Protein AF-A0A8E4BRR7-F1 (afdb_monomer_lite)

Radius of gyration: 21.75 Å; chains: 1; bounding box: 57×50×61 Å

Secondary structure (DSSP, 8-state):
--HHHHHHHHHHHHHT-TT-TTTHHHHHHHHHHHHHHHHSTTT-S-TTTHHHHHHHH--HHHHT-HHHHHHHHHHHHS-TTT-------HHHHHHHHHHHHHHHHHHHHHHHHHHHHHHTTTHHHH-HHHHHHHHHHHHHHHHTTTS---THHHHHHHHHHHHHH--TTSS-----

Sequence (176 aa):
MDGSEKYIDNNVISVAGISDRSNTPRFGNVIAMARVGLHHPIFGVGHGYVDMYMMSEFPSFVKNHQEVKQWTSDMLSLTFMRIQYPVVNEFSQLIAEYGIVGIILFCIPIIYLFREVIRKRSILKERFDIICILIMFIGQLGCLFSSQFFYTYPISFALLYCAIFDRGECSLVPNR

pLDDT: mean 77.03, std 16.86, range [39.44, 95.62]

Structure (mmCIF, N/CA/C/O backbone):
data_AF-A0A8E4BRR7-F1
#
_entry.id   AF-A0A8E4BRR7-F1
#
loop_
_atom_site.group_PDB
_atom_site.id
_atom_site.type_symbol
_atom_site.label_atom_id
_atom_site.label_alt_id
_atom_site.label_comp_id
_atom_site.label_asym_id
_atom_site.label_entity_id
_atom_site.label_seq_id
_atom_site.pdbx_PDB_ins_code
_atom_site.Cartn_x
_atom_site.Cartn_y
_atom_site.Cartn_z
_atom_site.occupancy
_atom_site.B_iso_or_equiv
_atom_site.auth_seq_id
_atom_site.auth_comp_id
_atom_site.auth_asym_id
_atom_site.auth_atom_id
_atom_site.pdbx_PDB_model_num
ATOM 1 N N . MET A 1 1 ? 23.393 33.388 10.891 1.00 45.69 1 MET A N 1
ATOM 2 C CA . MET A 1 1 ? 22.533 32.448 10.148 1.00 45.69 1 MET A CA 1
ATOM 3 C C . MET A 1 1 ? 22.574 31.151 10.924 1.00 45.69 1 MET A C 1
ATOM 5 O O . MET A 1 1 ? 23.653 30.598 11.112 1.00 45.69 1 MET A O 1
ATOM 9 N N . ASP A 1 2 ? 21.448 30.867 11.566 1.00 46.22 2 ASP A N 1
ATOM 10 C CA . ASP A 1 2 ? 21.289 30.014 12.743 1.00 46.22 2 ASP A CA 1
ATOM 11 C C . ASP A 1 2 ? 21.211 28.530 12.346 1.00 46.22 2 ASP A C 1
ATOM 13 O O . ASP A 1 2 ? 20.661 28.182 11.302 1.00 46.22 2 ASP A O 1
ATOM 17 N N . GLY A 1 3 ? 21.813 27.649 13.148 1.00 54.50 3 GLY A N 1
ATOM 18 C CA . GLY A 1 3 ? 22.026 26.230 12.820 1.00 54.50 3 GLY A CA 1
ATOM 19 C C . GLY A 1 3 ? 20.738 25.427 12.599 1.00 54.50 3 GLY A C 1
ATOM 20 O O . GLY A 1 3 ? 20.780 24.347 12.015 1.00 54.50 3 GLY A O 1
ATOM 21 N N . SER A 1 4 ? 19.602 25.973 13.015 1.00 52.84 4 SER A N 1
ATOM 22 C CA . SER A 1 4 ? 18.242 25.464 12.845 1.00 52.84 4 SER A CA 1
ATOM 23 C C . SER A 1 4 ? 17.776 25.448 11.377 1.00 52.84 4 SER A C 1
ATOM 25 O O . SER A 1 4 ? 17.210 24.446 10.940 1.00 52.84 4 SER A O 1
ATOM 27 N N . GLU A 1 5 ? 18.092 26.471 10.575 1.00 52.69 5 GLU A N 1
ATOM 28 C CA . GLU A 1 5 ? 17.742 26.513 9.140 1.00 52.69 5 GLU A CA 1
ATOM 29 C C . GLU A 1 5 ? 18.506 25.451 8.338 1.00 52.69 5 GLU A C 1
ATOM 31 O O . GLU A 1 5 ? 17.935 24.764 7.496 1.00 52.69 5 GLU A O 1
ATOM 36 N N . LYS A 1 6 ? 19.783 25.227 8.675 1.00 53.78 6 LYS A N 1
ATOM 37 C CA . LYS A 1 6 ? 20.638 24.229 8.011 1.00 53.78 6 LYS A CA 1
ATOM 38 C C . LYS A 1 6 ? 20.206 22.784 8.302 1.00 53.78 6 LYS A C 1
ATOM 40 O O . LYS A 1 6 ? 20.434 21.900 7.479 1.00 53.78 6 LYS A O 1
ATOM 45 N N . TYR A 1 7 ? 19.594 22.532 9.461 1.00 52.28 7 TYR A N 1
ATOM 46 C CA . TYR A 1 7 ? 19.045 21.218 9.819 1.00 52.28 7 TYR A CA 1
ATOM 47 C C . TYR A 1 7 ? 17.707 20.931 9.129 1.00 52.28 7 TYR A C 1
ATOM 49 O O . TYR A 1 7 ? 17.463 19.788 8.743 1.00 52.28 7 TYR A O 1
ATOM 57 N N . ILE A 1 8 ? 16.859 21.950 8.950 1.00 54.94 8 ILE A N 1
ATOM 58 C CA . ILE A 1 8 ? 15.594 21.804 8.221 1.00 54.94 8 ILE A CA 1
ATOM 59 C C . ILE A 1 8 ? 15.866 21.600 6.729 1.00 54.94 8 ILE A C 1
ATOM 61 O O . ILE A 1 8 ? 15.324 20.658 6.154 1.00 54.94 8 ILE A O 1
ATOM 65 N N . ASP A 1 9 ? 16.765 22.384 6.130 1.00 52.41 9 ASP A N 1
ATOM 66 C CA . ASP A 1 9 ? 17.108 22.236 4.712 1.00 52.41 9 ASP A CA 1
ATOM 67 C C . ASP A 1 9 ? 17.734 20.870 4.422 1.00 52.41 9 ASP A C 1
ATOM 69 O O . ASP A 1 9 ? 17.290 20.171 3.518 1.00 52.41 9 ASP A O 1
ATOM 73 N N . ASN A 1 10 ? 18.696 20.412 5.228 1.00 51.94 10 ASN A N 1
ATOM 74 C CA . ASN A 1 10 ? 19.358 19.138 4.950 1.00 51.94 10 ASN A CA 1
ATOM 75 C C . ASN A 1 10 ? 18.439 17.919 5.122 1.00 51.94 10 ASN A C 1
ATOM 77 O O . ASN A 1 10 ? 18.571 16.975 4.352 1.00 51.94 10 ASN A O 1
ATOM 81 N N . ASN A 1 11 ? 17.499 17.916 6.076 1.00 53.62 11 ASN A N 1
ATOM 82 C CA . ASN A 1 11 ? 16.605 16.767 6.278 1.00 53.62 11 ASN A CA 1
ATOM 83 C C . ASN A 1 11 ? 15.378 16.791 5.365 1.00 53.62 11 ASN A C 1
ATOM 85 O O . ASN A 1 11 ? 14.999 15.753 4.828 1.00 53.62 11 ASN A O 1
ATOM 89 N N . VAL A 1 12 ? 14.753 17.953 5.164 1.00 50.66 12 VAL A N 1
ATOM 90 C CA . VAL A 1 12 ? 13.563 18.051 4.305 1.00 50.66 12 VAL A CA 1
ATOM 91 C C . VAL A 1 12 ? 13.958 17.889 2.837 1.00 50.66 12 VAL A C 1
ATOM 93 O O . VAL A 1 12 ? 13.250 17.220 2.083 1.00 50.66 12 VAL A O 1
ATOM 96 N N . ILE A 1 13 ? 15.132 18.403 2.448 1.00 47.28 13 ILE A N 1
ATOM 97 C CA . ILE A 1 13 ? 15.675 18.197 1.106 1.00 47.28 13 ILE A CA 1
ATOM 98 C C . ILE A 1 13 ? 16.305 16.810 0.969 1.00 47.28 13 ILE A C 1
ATOM 100 O O . ILE A 1 13 ? 16.176 16.273 -0.111 1.00 47.28 13 ILE A O 1
ATOM 104 N N . SER A 1 14 ? 16.886 16.161 1.992 1.00 44.59 14 SER A N 1
ATOM 105 C CA . SER A 1 14 ? 17.344 14.750 1.881 1.00 44.59 14 SER A CA 1
ATOM 106 C C . SER A 1 14 ? 16.179 13.775 1.662 1.00 44.59 14 SER A C 1
ATOM 108 O O . SER A 1 14 ? 16.274 12.879 0.825 1.00 44.59 14 SER A O 1
ATOM 110 N N . VAL A 1 15 ? 15.028 13.994 2.313 1.00 47.91 15 VAL A N 1
ATOM 111 C CA . VAL A 1 15 ? 13.822 13.169 2.098 1.00 47.91 15 VAL A CA 1
ATOM 112 C C . VAL A 1 15 ? 13.255 13.340 0.679 1.00 47.91 15 VAL A C 1
ATOM 114 O O . VAL A 1 15 ? 12.736 12.383 0.106 1.00 47.91 15 VAL A O 1
ATOM 117 N N . ALA A 1 16 ? 13.395 14.528 0.081 1.00 47.94 16 ALA A N 1
ATOM 118 C CA . ALA A 1 16 ? 13.035 14.813 -1.315 1.00 47.94 16 ALA A CA 1
ATOM 119 C C . ALA A 1 16 ? 14.228 14.701 -2.294 1.00 47.94 16 ALA A C 1
ATOM 121 O O . ALA A 1 16 ? 14.107 14.992 -3.487 1.00 47.94 16 ALA A O 1
ATOM 122 N N . GLY A 1 17 ? 15.399 14.319 -1.787 1.00 40.53 17 GLY A N 1
ATOM 123 C CA . GLY A 1 17 ? 16.688 14.625 -2.381 1.00 40.53 17 GLY A CA 1
ATOM 124 C C . GLY A 1 17 ? 17.236 13.448 -3.139 1.00 40.53 17 GLY A C 1
ATOM 125 O O . GLY A 1 17 ? 17.730 12.479 -2.572 1.00 40.53 17 GLY A O 1
ATOM 126 N N . ILE A 1 18 ? 17.279 13.605 -4.454 1.00 46.69 18 ILE A N 1
ATOM 127 C CA . ILE A 1 18 ? 18.031 12.755 -5.385 1.00 46.69 18 ILE A CA 1
ATOM 128 C C . ILE A 1 18 ? 19.556 12.764 -5.063 1.00 46.69 18 ILE A C 1
ATOM 130 O O . ILE A 1 18 ? 20.331 12.058 -5.703 1.00 46.69 18 ILE A O 1
ATOM 134 N N . SER A 1 19 ? 20.001 13.537 -4.061 1.00 43.34 19 SER A N 1
ATOM 135 C CA . SER A 1 19 ? 21.392 13.754 -3.645 1.00 43.34 19 SER A CA 1
ATOM 136 C C . SER A 1 19 ? 22.017 12.641 -2.795 1.00 43.34 19 SER A C 1
ATOM 138 O O . SER A 1 19 ? 23.244 12.587 -2.717 1.00 43.34 19 SER A O 1
ATOM 140 N N . ASP A 1 20 ? 21.232 11.738 -2.198 1.00 48.44 20 ASP A N 1
ATOM 141 C CA . ASP A 1 20 ? 21.784 10.608 -1.441 1.00 48.44 20 ASP A CA 1
ATOM 142 C C . ASP A 1 20 ? 22.010 9.399 -2.357 1.00 48.44 20 ASP A C 1
ATOM 144 O O . ASP A 1 20 ? 21.076 8.719 -2.788 1.00 48.44 20 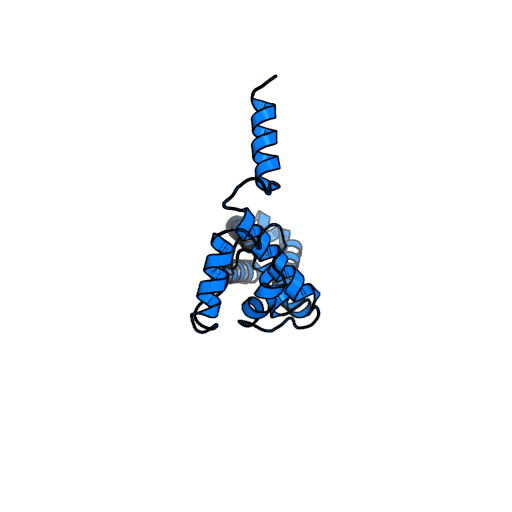ASP A O 1
ATOM 148 N N . ARG A 1 21 ? 23.289 9.120 -2.640 1.00 52.62 21 ARG A N 1
ATOM 149 C CA . ARG A 1 21 ? 23.776 8.101 -3.592 1.00 52.62 21 ARG A CA 1
ATOM 150 C C . ARG A 1 21 ? 23.188 6.692 -3.370 1.00 52.62 21 ARG A C 1
ATOM 152 O O . ARG A 1 21 ? 23.158 5.916 -4.321 1.00 52.62 21 ARG A O 1
ATOM 159 N N . SER A 1 22 ? 22.729 6.371 -2.155 1.00 52.88 22 SER A N 1
ATOM 160 C CA . SER A 1 22 ? 22.092 5.094 -1.773 1.00 52.88 22 SER A CA 1
ATOM 161 C C . SER A 1 22 ? 20.566 5.059 -1.961 1.00 52.88 22 SER A C 1
ATOM 163 O O . SER A 1 22 ? 19.989 3.979 -2.086 1.00 52.88 22 SER A O 1
ATOM 165 N N . ASN A 1 23 ? 19.894 6.214 -2.014 1.00 64.25 23 ASN A N 1
ATOM 166 C CA . ASN A 1 23 ? 18.453 6.310 -2.270 1.00 64.25 23 ASN A CA 1
ATOM 167 C C . ASN A 1 23 ? 18.139 6.473 -3.762 1.00 64.25 23 ASN A C 1
ATOM 169 O O . ASN A 1 23 ? 17.051 6.095 -4.198 1.00 64.25 23 ASN A O 1
ATOM 173 N N . THR A 1 24 ? 19.092 6.957 -4.566 1.00 69.44 24 THR A N 1
ATOM 174 C CA . THR A 1 24 ? 18.938 7.093 -6.025 1.00 69.44 24 THR A CA 1
ATOM 175 C C . THR A 1 24 ? 18.510 5.784 -6.714 1.00 69.44 24 THR A C 1
ATOM 177 O O . THR A 1 24 ? 17.572 5.824 -7.515 1.00 69.44 24 THR A O 1
ATOM 180 N N . PRO A 1 25 ? 19.101 4.609 -6.403 1.00 67.81 25 PRO A N 1
ATOM 181 C CA . PRO A 1 25 ? 18.693 3.339 -7.010 1.00 67.81 25 PRO A CA 1
ATOM 182 C C . PRO A 1 25 ? 17.298 2.893 -6.562 1.00 67.81 25 PRO A C 1
ATOM 184 O O . PRO A 1 25 ? 16.515 2.426 -7.385 1.00 67.81 25 PRO A O 1
ATOM 187 N N . ARG A 1 26 ? 16.947 3.105 -5.284 1.00 73.31 26 ARG A N 1
ATOM 188 C CA . ARG A 1 26 ? 15.614 2.789 -4.737 1.00 73.31 26 ARG A CA 1
ATOM 189 C C . ARG A 1 26 ? 14.529 3.628 -5.401 1.00 73.31 26 ARG A C 1
ATOM 191 O O . ARG A 1 26 ? 13.523 3.095 -5.856 1.00 73.31 26 ARG A O 1
ATOM 198 N N . PHE A 1 27 ? 14.763 4.931 -5.515 1.00 75.81 27 PHE A N 1
ATOM 199 C CA . PHE A 1 27 ? 13.842 5.848 -6.178 1.00 75.81 27 PHE A CA 1
ATOM 200 C C . PHE A 1 27 ? 13.698 5.523 -7.672 1.00 75.81 27 PHE A C 1
ATOM 202 O O . PHE A 1 27 ? 12.592 5.514 -8.208 1.00 75.81 27 PHE A O 1
ATOM 209 N N . GLY A 1 28 ? 14.805 5.163 -8.331 1.00 78.50 28 GLY A N 1
ATOM 210 C CA . GLY A 1 28 ? 14.789 4.622 -9.689 1.00 78.50 28 GLY A CA 1
ATOM 211 C C . GLY A 1 28 ? 13.919 3.380 -9.830 1.00 78.50 28 GLY A C 1
ATOM 212 O O . GLY A 1 28 ? 13.170 3.278 -10.800 1.00 78.50 28 GLY A O 1
ATOM 213 N N . ASN A 1 29 ? 13.986 2.479 -8.848 1.00 81.12 29 ASN A N 1
ATOM 214 C CA . ASN A 1 29 ? 13.198 1.254 -8.823 1.00 81.12 29 ASN A CA 1
ATOM 215 C C . ASN A 1 29 ? 11.697 1.547 -8.715 1.00 81.12 29 ASN A C 1
ATOM 217 O O . ASN A 1 29 ? 10.921 1.067 -9.535 1.00 81.12 29 ASN A O 1
ATOM 221 N N . VAL A 1 30 ? 11.303 2.417 -7.776 1.00 83.19 30 VAL A N 1
ATOM 222 C CA . VAL A 1 30 ? 9.911 2.883 -7.623 1.00 83.19 30 VAL A CA 1
ATOM 223 C C . VAL A 1 30 ? 9.378 3.461 -8.933 1.00 83.19 30 VAL A C 1
ATOM 225 O O . VAL A 1 30 ? 8.290 3.099 -9.374 1.00 83.19 30 VAL A O 1
ATOM 228 N N . ILE A 1 31 ? 10.153 4.334 -9.585 1.00 83.62 31 ILE A N 1
ATOM 229 C CA . ILE A 1 31 ? 9.738 4.967 -10.842 1.00 83.62 31 ILE A CA 1
ATOM 230 C C . ILE A 1 31 ? 9.586 3.936 -11.961 1.00 83.62 31 ILE A C 1
ATOM 232 O O . ILE A 1 31 ? 8.611 3.998 -12.707 1.00 83.62 31 ILE A O 1
ATOM 236 N N . ALA A 1 32 ? 10.532 3.005 -12.093 1.00 85.00 32 ALA A N 1
ATOM 237 C CA . ALA A 1 32 ? 10.468 1.965 -13.113 1.00 85.00 32 ALA A CA 1
ATOM 238 C C . ALA A 1 32 ? 9.243 1.055 -12.905 1.00 85.00 32 ALA A C 1
ATOM 240 O O . ALA A 1 32 ? 8.493 0.837 -13.852 1.00 85.00 32 ALA A O 1
ATOM 241 N N . MET A 1 33 ? 8.966 0.619 -11.669 1.00 86.56 33 MET A N 1
ATOM 242 C CA . MET A 1 33 ? 7.754 -0.152 -11.341 1.00 86.56 33 MET A CA 1
ATOM 243 C C . MET A 1 33 ? 6.479 0.626 -11.676 1.00 86.56 33 MET A C 1
ATOM 245 O O . MET A 1 33 ? 5.588 0.114 -12.353 1.00 86.56 33 MET A O 1
ATOM 249 N N . ALA A 1 34 ? 6.405 1.891 -11.255 1.00 85.12 34 ALA A N 1
ATOM 250 C CA . ALA A 1 34 ? 5.250 2.737 -11.526 1.00 85.12 34 ALA A CA 1
ATOM 251 C C . ALA A 1 34 ? 5.011 2.912 -13.035 1.00 85.12 34 ALA A C 1
ATOM 253 O O . ALA A 1 34 ? 3.868 2.852 -13.481 1.00 85.12 34 ALA A O 1
ATOM 254 N N . ARG A 1 35 ? 6.073 3.067 -13.841 1.00 88.12 35 ARG A N 1
ATOM 255 C CA . ARG A 1 35 ? 5.975 3.120 -15.310 1.00 88.12 35 ARG A CA 1
ATOM 256 C C . ARG A 1 35 ? 5.434 1.824 -15.896 1.00 88.12 35 ARG A C 1
ATOM 258 O O . ARG A 1 35 ? 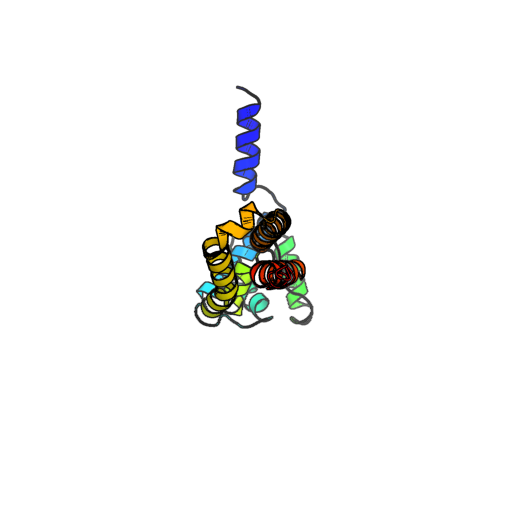4.509 1.884 -16.699 1.00 88.12 35 ARG A O 1
ATOM 265 N N . VAL A 1 36 ? 5.938 0.667 -15.461 1.00 88.25 36 VAL A N 1
ATOM 266 C CA . VAL A 1 36 ? 5.436 -0.642 -15.918 1.00 88.25 36 VAL A CA 1
ATOM 267 C C . VAL A 1 36 ? 3.932 -0.767 -15.680 1.00 88.25 36 VAL A C 1
ATOM 269 O O . VAL A 1 36 ? 3.201 -1.162 -16.591 1.00 88.25 36 VAL A O 1
ATOM 272 N N . GLY A 1 37 ? 3.453 -0.376 -14.498 1.00 87.19 37 GLY A N 1
ATOM 273 C CA . GLY A 1 37 ? 2.020 -0.400 -14.211 1.00 87.19 37 GLY A CA 1
ATOM 274 C C . GLY A 1 37 ? 1.221 0.670 -14.954 1.00 87.19 37 GLY A C 1
ATOM 275 O O . GLY A 1 37 ? 0.097 0.402 -15.357 1.00 87.19 37 GLY A O 1
ATOM 276 N N . LEU A 1 38 ? 1.791 1.845 -15.242 1.00 87.81 38 LEU A N 1
ATOM 277 C CA . LEU A 1 38 ? 1.153 2.829 -16.129 1.00 87.81 38 LEU A CA 1
ATOM 278 C C . LEU A 1 38 ? 1.026 2.321 -17.575 1.00 87.81 38 LEU A C 1
ATOM 280 O O . LEU A 1 38 ? 0.052 2.654 -18.247 1.00 87.81 38 LEU A O 1
ATOM 284 N N . HIS A 1 39 ? 1.969 1.498 -18.042 1.00 90.94 39 HIS A N 1
ATOM 285 C CA . HIS A 1 39 ? 1.876 0.815 -19.335 1.00 90.94 39 HIS A CA 1
ATOM 286 C C . HIS A 1 39 ? 0.853 -0.333 -19.333 1.00 90.94 39 HIS A C 1
ATOM 288 O O . HIS A 1 39 ? 0.260 -0.617 -20.372 1.00 90.94 39 HIS A O 1
ATOM 294 N N . HIS A 1 40 ? 0.592 -0.944 -18.173 1.00 91.12 40 HIS A N 1
ATOM 295 C CA . HIS A 1 40 ? -0.353 -2.054 -18.003 1.00 91.12 40 HIS A CA 1
ATOM 296 C C . HIS A 1 40 ? -1.403 -1.744 -16.918 1.00 91.12 40 HIS A C 1
ATOM 298 O O . HIS A 1 40 ? -1.508 -2.454 -15.917 1.00 91.12 40 HIS A O 1
ATOM 304 N N . PRO A 1 41 ? -2.226 -0.694 -17.094 1.00 89.06 41 PRO A N 1
ATOM 305 C CA . PRO A 1 41 ? -2.959 -0.070 -15.992 1.00 89.06 41 PRO A CA 1
ATOM 306 C C . PRO A 1 41 ? -4.083 -0.922 -15.404 1.00 89.06 41 PRO A C 1
ATOM 308 O O . PRO A 1 41 ? -4.455 -0.708 -14.255 1.00 89.06 41 PRO A O 1
ATOM 311 N N . ILE A 1 42 ? -4.657 -1.861 -16.163 1.00 89.62 42 ILE A N 1
ATOM 312 C CA . ILE A 1 42 ? -5.839 -2.618 -15.720 1.00 89.62 42 ILE A CA 1
ATOM 313 C C . ILE A 1 42 ? -5.433 -3.809 -14.849 1.00 89.62 42 ILE A C 1
ATOM 315 O O . ILE A 1 42 ? -5.813 -3.860 -13.683 1.00 89.62 42 ILE A O 1
ATOM 319 N N . PHE A 1 43 ? -4.666 -4.741 -15.420 1.00 89.38 43 PHE A N 1
ATOM 320 C CA . PHE A 1 43 ? -4.300 -6.013 -14.786 1.00 89.38 43 PHE A CA 1
ATOM 321 C C . PHE A 1 43 ? -2.819 -6.115 -14.414 1.00 89.38 43 PHE A C 1
ATOM 323 O O . PHE A 1 43 ? -2.428 -7.122 -13.836 1.00 89.38 43 PHE A O 1
ATOM 330 N N . GLY A 1 44 ? -2.002 -5.107 -14.733 1.00 91.94 44 GLY A N 1
ATOM 331 C CA . GLY A 1 44 ? -0.552 -5.201 -14.592 1.00 91.94 44 GLY A CA 1
ATOM 332 C C . GLY A 1 44 ? 0.060 -6.243 -15.530 1.00 91.94 44 GLY A C 1
ATOM 333 O O . GLY A 1 44 ? -0.567 -6.687 -16.496 1.00 91.94 44 GLY A O 1
ATOM 334 N N . VAL A 1 45 ? 1.306 -6.617 -15.246 1.00 90.19 45 VAL A N 1
ATOM 335 C CA . VAL A 1 45 ? 2.063 -7.626 -16.012 1.00 90.19 45 VAL A CA 1
ATOM 336 C C . VAL A 1 45 ? 2.083 -9.009 -15.350 1.00 90.19 45 VAL A C 1
ATOM 338 O O . VAL A 1 45 ? 2.637 -9.950 -15.914 1.00 90.19 45 VAL A O 1
ATOM 341 N N . GLY A 1 46 ? 1.465 -9.150 -14.175 1.00 86.81 46 GLY A N 1
ATOM 342 C CA . GLY A 1 46 ? 1.452 -10.375 -13.383 1.00 86.81 46 GLY A CA 1
ATOM 343 C C . GLY A 1 46 ? 2.631 -10.501 -12.413 1.00 86.81 46 GLY A C 1
ATOM 344 O O . GLY A 1 46 ? 3.726 -9.973 -12.631 1.00 86.81 46 GLY A O 1
ATOM 345 N N . HIS A 1 47 ? 2.393 -11.232 -11.324 1.00 85.38 47 HIS A N 1
ATOM 346 C CA . HIS A 1 47 ? 3.370 -11.456 -10.260 1.00 85.38 47 HIS A CA 1
ATOM 347 C C . HIS A 1 47 ? 4.641 -12.141 -10.777 1.00 85.38 47 HIS A C 1
ATOM 349 O O . HIS A 1 47 ? 4.566 -13.138 -11.497 1.00 85.38 47 HIS A O 1
ATOM 355 N N . GLY A 1 48 ? 5.806 -11.611 -10.398 1.00 80.62 48 GLY A N 1
ATOM 356 C CA . GLY A 1 48 ? 7.114 -12.159 -10.777 1.00 80.62 48 GLY A CA 1
ATOM 357 C C . GLY A 1 48 ? 7.584 -11.837 -12.202 1.00 80.62 48 GLY A C 1
ATOM 358 O O . GLY A 1 48 ? 8.709 -12.185 -12.548 1.00 80.62 48 GLY A O 1
ATOM 359 N N . TYR A 1 49 ? 6.773 -11.156 -13.021 1.00 81.50 49 TYR A N 1
ATOM 360 C CA . TYR A 1 49 ? 7.176 -10.717 -14.366 1.00 81.50 49 TYR A CA 1
ATOM 361 C C . TYR A 1 49 ? 7.615 -9.252 -14.420 1.00 81.50 49 TYR A C 1
ATOM 363 O O . TYR A 1 49 ? 8.287 -8.856 -15.371 1.00 81.50 49 TYR A O 1
ATOM 371 N N . VAL A 1 50 ? 7.275 -8.451 -13.403 1.00 84.19 50 VAL A N 1
ATOM 372 C CA . VAL A 1 50 ? 7.549 -7.003 -13.339 1.00 84.19 50 VAL A CA 1
ATOM 373 C C . VAL A 1 50 ? 9.008 -6.671 -13.612 1.00 84.19 50 VAL A C 1
ATOM 375 O O . VAL A 1 50 ? 9.283 -5.788 -14.423 1.00 84.19 50 VAL A O 1
ATOM 378 N N . ASP A 1 51 ? 9.935 -7.426 -13.031 1.00 81.19 51 ASP A N 1
ATOM 379 C CA . ASP A 1 51 ? 11.368 -7.182 -13.171 1.00 81.19 51 ASP A CA 1
ATOM 380 C C . ASP A 1 51 ? 11.840 -7.209 -14.642 1.00 81.19 51 ASP A C 1
ATOM 382 O O . ASP A 1 51 ? 12.709 -6.427 -15.034 1.00 81.19 51 ASP A O 1
ATOM 386 N N . MET A 1 52 ? 11.229 -8.048 -15.494 1.00 80.50 52 MET A N 1
ATOM 387 C CA . MET A 1 52 ? 11.568 -8.125 -16.925 1.00 80.50 52 MET A CA 1
ATOM 388 C C . MET A 1 52 ? 11.141 -6.860 -17.673 1.00 80.50 52 MET A C 1
ATOM 390 O O . MET A 1 52 ? 11.868 -6.373 -18.539 1.00 80.50 52 MET A O 1
ATOM 394 N N . TYR A 1 53 ? 9.979 -6.310 -17.319 1.00 81.88 53 TYR A N 1
ATOM 395 C CA . TYR A 1 53 ? 9.467 -5.072 -17.906 1.00 81.88 53 TYR A CA 1
ATOM 396 C C . TYR A 1 53 ? 10.189 -3.840 -17.350 1.00 81.88 53 TYR A C 1
ATOM 398 O O . TYR A 1 53 ? 10.317 -2.836 -18.042 1.00 81.88 53 TYR A O 1
ATOM 406 N N . MET A 1 54 ? 10.720 -3.903 -16.127 1.00 81.25 54 MET A N 1
ATOM 407 C CA . MET A 1 54 ? 11.452 -2.787 -15.525 1.00 81.25 54 MET A CA 1
ATOM 408 C C . MET A 1 54 ? 12.784 -2.487 -16.215 1.00 81.25 54 MET A C 1
ATOM 410 O O . MET A 1 54 ? 13.188 -1.323 -16.246 1.00 81.25 54 MET A O 1
ATOM 414 N N . MET A 1 55 ? 13.454 -3.489 -16.804 1.00 75.00 55 MET A N 1
ATOM 415 C CA . MET A 1 55 ? 14.756 -3.305 -17.468 1.00 75.00 55 MET A CA 1
ATOM 416 C C . MET A 1 55 ? 14.736 -2.202 -18.539 1.00 75.00 55 MET A C 1
ATOM 418 O O . MET A 1 55 ? 15.711 -1.456 -18.679 1.00 75.00 55 MET A O 1
ATOM 422 N N . SER A 1 56 ? 13.637 -2.076 -19.292 1.00 77.12 56 SER A N 1
ATOM 423 C CA . SER A 1 56 ? 13.474 -1.034 -20.313 1.00 77.12 56 SER A CA 1
ATOM 424 C C . SER A 1 56 ? 13.003 0.308 -19.750 1.00 77.12 56 SER A C 1
ATOM 426 O O . SER A 1 56 ? 13.240 1.337 -20.381 1.00 77.12 56 SER A O 1
ATOM 428 N N . GLU A 1 57 ? 12.412 0.318 -18.554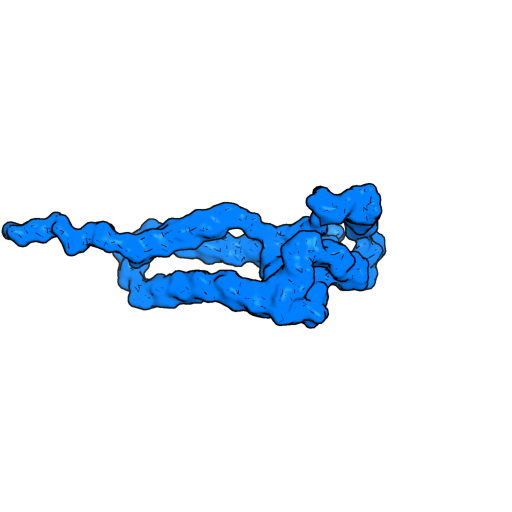 1.00 81.62 57 GLU A N 1
ATOM 429 C CA . GLU A 1 57 ? 11.707 1.472 -17.982 1.00 81.62 57 GLU A CA 1
ATOM 430 C C . GLU A 1 57 ? 12.532 2.304 -16.990 1.00 81.62 57 GLU A C 1
ATOM 432 O O . GLU A 1 57 ? 12.091 3.379 -16.557 1.00 81.62 57 GLU A O 1
ATOM 437 N N . PHE A 1 58 ? 13.749 1.862 -16.651 1.00 76.69 58 PHE A N 1
ATOM 438 C CA . PHE A 1 58 ? 14.632 2.617 -15.763 1.00 76.69 58 PHE A CA 1
ATOM 439 C C . PHE A 1 58 ? 14.917 4.028 -16.302 1.00 76.69 58 PHE A C 1
ATOM 441 O O . PHE A 1 58 ? 15.335 4.199 -17.455 1.00 76.69 58 PHE A O 1
ATOM 448 N N . PRO A 1 59 ? 14.750 5.070 -15.470 1.00 72.19 59 PRO A N 1
ATOM 449 C CA . PRO A 1 59 ? 15.014 6.431 -15.897 1.00 72.19 59 PRO A CA 1
ATOM 450 C C . PRO A 1 59 ? 16.508 6.665 -16.169 1.00 72.19 59 PRO A C 1
ATOM 452 O O . PRO A 1 59 ? 17.391 6.077 -15.540 1.00 72.19 59 PRO A O 1
ATOM 455 N N . SER A 1 60 ? 16.799 7.568 -17.109 1.00 68.00 60 SER A N 1
ATOM 456 C CA . SER A 1 60 ? 18.153 7.831 -17.624 1.00 68.00 60 SER A CA 1
ATOM 457 C C . SER A 1 60 ? 19.162 8.237 -16.544 1.00 68.00 60 SER A C 1
ATOM 459 O O . SER A 1 60 ? 20.336 7.892 -16.659 1.00 68.00 60 SER A O 1
ATOM 461 N N . PHE A 1 61 ? 18.710 8.895 -15.471 1.00 66.25 61 PHE A N 1
ATOM 462 C CA . PHE A 1 61 ? 19.558 9.283 -14.339 1.00 66.25 61 PHE A CA 1
ATOM 463 C C . PHE A 1 61 ? 20.018 8.095 -13.475 1.00 66.25 61 PHE A C 1
ATOM 465 O O . PHE A 1 61 ? 21.048 8.195 -12.818 1.00 66.25 61 PHE A O 1
ATOM 472 N N . VAL A 1 62 ? 19.317 6.954 -13.511 1.00 65.50 62 VAL A N 1
ATOM 473 C CA . VAL A 1 62 ? 19.664 5.741 -12.740 1.00 65.50 62 VAL A CA 1
ATOM 474 C C . VAL A 1 62 ? 20.325 4.675 -13.611 1.00 65.50 62 VAL A C 1
ATOM 476 O O . VAL A 1 62 ? 21.121 3.880 -13.124 1.00 65.50 62 VAL A O 1
ATOM 479 N N . LYS A 1 63 ? 20.087 4.700 -14.925 1.00 60.97 63 LYS A N 1
ATOM 480 C CA . LYS A 1 63 ? 20.628 3.719 -15.883 1.00 60.97 63 LYS A CA 1
ATOM 481 C C . LYS A 1 63 ? 22.166 3.630 -15.888 1.00 60.97 63 LYS A C 1
ATOM 483 O O . LYS A 1 63 ? 22.735 2.599 -16.243 1.00 60.97 63 LYS A O 1
ATOM 488 N N . ASN A 1 64 ? 22.847 4.697 -15.466 1.00 61.94 64 ASN A N 1
ATOM 489 C CA . ASN A 1 64 ? 24.306 4.750 -15.363 1.00 61.94 64 ASN A CA 1
ATOM 490 C C . ASN A 1 64 ? 24.859 4.422 -13.965 1.00 61.94 64 ASN A C 1
ATOM 492 O O . ASN A 1 64 ? 26.079 4.334 -13.823 1.00 61.94 64 ASN A O 1
ATOM 496 N N . HIS A 1 65 ? 24.007 4.201 -12.958 1.00 68.00 65 HIS A N 1
ATOM 497 C CA . HIS A 1 65 ? 24.450 3.811 -11.619 1.00 68.00 65 HIS A CA 1
ATOM 498 C C . HIS A 1 65 ? 24.960 2.365 -11.586 1.00 68.00 65 HIS A C 1
ATOM 500 O O . HIS A 1 65 ? 24.363 1.454 -12.158 1.00 68.00 65 HIS A O 1
ATOM 506 N N . GLN A 1 66 ? 26.068 2.161 -10.870 1.00 66.88 66 GLN A N 1
ATOM 507 C CA . GLN A 1 66 ? 26.756 0.873 -10.776 1.00 66.88 66 GLN A CA 1
ATOM 508 C C . GLN A 1 66 ? 25.889 -0.219 -10.124 1.00 66.88 66 GLN A C 1
ATOM 510 O O . GLN A 1 66 ? 25.909 -1.349 -10.596 1.00 66.88 66 GLN A O 1
ATOM 515 N N . GLU A 1 67 ? 25.076 0.120 -9.116 1.00 64.19 67 GLU A N 1
ATOM 516 C CA . GLU A 1 67 ? 24.167 -0.833 -8.451 1.00 64.19 67 GLU A CA 1
ATOM 517 C C . GLU A 1 67 ? 23.084 -1.366 -9.396 1.00 64.19 67 GLU A C 1
ATOM 519 O O . GLU A 1 67 ? 22.875 -2.571 -9.481 1.00 64.19 67 GLU A O 1
ATOM 524 N N . VAL A 1 68 ? 22.457 -0.493 -10.190 1.00 64.06 68 VAL A N 1
ATOM 525 C CA . VAL A 1 68 ? 21.416 -0.910 -11.143 1.00 64.06 68 VAL A CA 1
ATOM 526 C C . VAL A 1 68 ? 22.003 -1.719 -12.295 1.00 64.06 68 VAL A C 1
ATOM 528 O O . VAL A 1 68 ? 21.385 -2.684 -12.745 1.00 64.06 68 VAL A O 1
ATOM 531 N N . LYS A 1 69 ? 23.223 -1.394 -12.741 1.00 70.69 69 LYS A N 1
ATOM 532 C CA . LYS A 1 69 ? 23.953 -2.221 -13.713 1.00 70.69 69 LYS A CA 1
ATOM 533 C C . LYS A 1 69 ? 24.265 -3.608 -13.159 1.00 70.69 69 LYS A C 1
ATOM 535 O O . LYS A 1 69 ? 24.088 -4.579 -13.890 1.00 70.69 69 LYS A O 1
ATOM 540 N N . GLN A 1 70 ? 24.677 -3.701 -11.894 1.00 72.62 70 GLN A N 1
ATOM 541 C CA . GLN A 1 70 ? 24.932 -4.982 -11.242 1.00 72.62 70 GLN A CA 1
ATOM 542 C C . GLN A 1 70 ? 23.648 -5.813 -11.153 1.00 72.62 70 GLN A C 1
ATOM 544 O O . GLN A 1 70 ? 23.633 -6.925 -11.660 1.00 72.62 70 GLN A O 1
ATOM 549 N N . TRP A 1 71 ? 22.544 -5.250 -10.646 1.00 70.31 71 TRP A N 1
ATOM 550 C CA . TRP A 1 71 ? 21.260 -5.962 -10.567 1.00 70.31 71 TRP A CA 1
ATOM 551 C C . TRP A 1 71 ? 20.758 -6.431 -11.933 1.00 70.31 71 TRP A C 1
ATOM 553 O O . TRP A 1 71 ? 20.297 -7.558 -12.071 1.00 70.31 71 TRP A O 1
ATOM 563 N N . THR A 1 72 ? 20.903 -5.595 -12.963 1.00 67.50 72 THR A N 1
ATOM 564 C CA . THR A 1 72 ? 20.501 -5.955 -14.331 1.00 67.50 72 THR A CA 1
ATOM 565 C C . THR A 1 72 ? 21.391 -7.065 -14.902 1.00 67.50 72 THR A C 1
ATOM 567 O O . THR A 1 72 ? 20.893 -7.988 -15.537 1.00 67.50 72 THR A O 1
ATOM 570 N N . SER A 1 73 ? 22.704 -7.017 -14.654 1.00 69.00 73 SER A N 1
ATOM 571 C CA . SER A 1 73 ? 23.644 -8.069 -15.063 1.00 69.00 73 SER A CA 1
ATOM 572 C C . SER A 1 73 ? 23.394 -9.387 -14.324 1.00 69.00 73 SER A C 1
ATOM 574 O O . SER A 1 73 ? 23.442 -10.457 -14.931 1.00 69.00 73 SER A O 1
ATOM 576 N N . ASP A 1 74 ? 23.098 -9.327 -13.027 1.00 67.25 74 ASP A N 1
ATOM 577 C CA . ASP A 1 74 ? 22.773 -10.494 -12.206 1.00 67.25 74 ASP A CA 1
ATOM 578 C C . ASP A 1 74 ? 21.458 -11.129 -12.678 1.00 67.25 74 ASP A C 1
ATOM 580 O O . ASP A 1 74 ? 21.379 -12.343 -12.846 1.00 67.25 74 ASP A O 1
ATOM 584 N N . MET A 1 75 ? 20.455 -10.312 -13.007 1.00 67.19 75 MET A N 1
ATOM 585 C CA . MET A 1 75 ? 19.175 -10.785 -13.532 1.00 67.19 75 MET A CA 1
ATOM 586 C C . MET A 1 75 ? 19.277 -11.364 -14.957 1.00 67.19 75 MET A C 1
ATOM 588 O O . MET A 1 75 ? 18.531 -12.273 -15.306 1.00 67.19 75 MET A O 1
ATOM 592 N N . LEU A 1 76 ? 20.201 -10.867 -15.788 1.00 67.81 76 LEU A N 1
ATOM 593 C CA . LEU A 1 76 ? 20.470 -11.424 -17.122 1.00 67.81 76 LEU A CA 1
ATOM 594 C C . LEU A 1 76 ? 21.315 -12.710 -17.077 1.00 67.81 76 LEU A C 1
ATOM 596 O O . LEU A 1 76 ? 21.236 -13.522 -17.998 1.00 67.81 76 LEU A O 1
ATOM 600 N N . SER A 1 77 ? 22.137 -12.892 -16.038 1.00 64.00 77 SER A N 1
ATOM 601 C CA . SER A 1 77 ? 23.043 -14.044 -15.895 1.00 64.00 77 SER A CA 1
ATOM 602 C C . SER A 1 77 ? 22.451 -15.201 -15.087 1.00 64.00 77 SER A C 1
ATOM 604 O O . SER A 1 77 ? 22.853 -16.350 -15.277 1.00 64.00 77 SER A O 1
ATOM 606 N N . LEU A 1 78 ? 21.477 -14.930 -14.217 1.00 61.09 78 LEU A N 1
ATOM 607 C CA . LEU A 1 78 ? 20.766 -15.925 -13.419 1.00 61.09 78 LEU A CA 1
ATOM 608 C C . LEU A 1 78 ? 19.311 -16.032 -13.886 1.00 61.09 78 LEU A C 1
ATOM 610 O O . LEU A 1 78 ? 18.735 -15.086 -14.406 1.00 61.09 78 LEU A O 1
ATOM 614 N N . THR A 1 79 ? 18.695 -17.208 -13.742 1.00 59.22 79 THR A N 1
ATOM 615 C CA . THR A 1 79 ? 17.294 -17.400 -14.151 1.00 59.22 79 THR A CA 1
ATOM 616 C C . THR A 1 79 ? 16.402 -16.387 -13.428 1.00 59.22 79 THR A C 1
ATOM 618 O O . THR A 1 79 ? 16.411 -16.348 -12.201 1.00 59.22 79 THR A O 1
ATOM 621 N N . PHE A 1 80 ? 15.609 -15.624 -14.186 1.00 57.22 80 PHE A N 1
ATOM 622 C CA . PHE A 1 80 ? 14.713 -14.540 -13.744 1.00 57.22 80 PHE A CA 1
ATOM 623 C C . PHE A 1 80 ? 13.814 -14.869 -12.535 1.00 57.22 80 PHE A C 1
ATOM 625 O O . PHE A 1 80 ? 13.372 -13.974 -11.833 1.00 57.22 80 PHE A O 1
ATOM 632 N N . MET A 1 81 ? 13.570 -16.151 -12.244 1.00 55.25 81 MET A N 1
ATOM 633 C CA . MET A 1 81 ? 12.819 -16.591 -11.061 1.00 55.25 81 MET A CA 1
ATOM 634 C C . MET A 1 81 ? 13.628 -16.600 -9.750 1.00 55.25 81 MET A C 1
ATOM 636 O O . MET A 1 81 ? 13.056 -16.853 -8.694 1.00 55.25 81 MET A O 1
ATOM 640 N N . ARG A 1 82 ? 14.952 -16.388 -9.790 1.00 53.94 82 ARG A N 1
ATOM 641 C CA . ARG A 1 82 ? 15.834 -16.409 -8.606 1.00 53.94 82 ARG A CA 1
ATOM 642 C C . ARG A 1 82 ? 16.294 -15.029 -8.141 1.00 53.94 82 ARG A C 1
ATOM 644 O O . ARG A 1 82 ? 16.711 -14.918 -6.993 1.00 53.94 82 ARG A O 1
ATOM 651 N N . ILE A 1 83 ? 16.251 -14.017 -9.007 1.00 55.31 83 ILE A N 1
ATOM 652 C CA . ILE A 1 83 ? 16.689 -12.650 -8.701 1.00 55.31 83 ILE A CA 1
ATOM 653 C C . ILE A 1 83 ? 15.597 -11.680 -9.123 1.00 55.31 83 ILE A C 1
ATOM 655 O O . ILE A 1 83 ? 15.222 -11.652 -10.290 1.00 55.31 83 ILE A O 1
ATOM 659 N N . GLN A 1 84 ? 15.130 -10.895 -8.157 1.00 59.62 84 GLN A N 1
ATOM 660 C CA . GLN A 1 84 ? 14.114 -9.860 -8.317 1.00 59.62 84 GLN A CA 1
ATOM 661 C C . GLN A 1 84 ? 14.727 -8.512 -7.943 1.00 59.62 84 GLN A C 1
ATOM 663 O O . GLN A 1 84 ? 15.618 -8.459 -7.083 1.00 59.62 84 GLN A O 1
ATOM 668 N N . TYR A 1 85 ? 14.269 -7.420 -8.558 1.00 67.00 85 TYR A N 1
ATOM 669 C CA . TYR A 1 85 ? 14.658 -6.101 -8.073 1.00 67.00 85 TYR A CA 1
ATOM 670 C C . TYR A 1 85 ? 14.065 -5.895 -6.668 1.00 67.00 85 TYR A C 1
ATOM 672 O O . TYR A 1 85 ? 12.946 -6.331 -6.393 1.00 67.00 85 TYR A O 1
ATOM 680 N N . PRO A 1 86 ? 14.790 -5.243 -5.741 1.00 64.38 86 PRO A N 1
ATOM 681 C CA . PRO A 1 86 ? 14.319 -5.099 -4.370 1.00 64.38 86 PRO A CA 1
ATOM 682 C C . PRO A 1 86 ? 13.024 -4.284 -4.330 1.00 64.38 86 PRO A C 1
ATOM 684 O O . PRO A 1 86 ? 12.999 -3.117 -4.727 1.00 64.38 86 PRO A O 1
ATOM 687 N N . VAL A 1 87 ? 11.951 -4.874 -3.808 1.00 70.12 87 VAL A N 1
ATOM 688 C CA . VAL A 1 87 ? 10.684 -4.166 -3.625 1.00 70.12 87 VAL A CA 1
ATOM 689 C C . VAL A 1 87 ? 10.859 -3.142 -2.510 1.00 70.12 87 VAL A C 1
ATOM 691 O O . VAL A 1 87 ? 10.990 -3.469 -1.331 1.00 70.12 87 VAL A O 1
ATOM 694 N N . VAL A 1 88 ? 10.865 -1.873 -2.898 1.00 74.31 88 VAL A N 1
ATOM 695 C CA . VAL A 1 88 ? 11.033 -0.738 -1.980 1.00 74.31 88 VAL A CA 1
ATOM 696 C C . VAL A 1 88 ? 9.734 0.033 -1.753 1.00 74.31 88 VAL A C 1
ATOM 698 O O . VAL A 1 88 ? 9.711 0.970 -0.964 1.00 74.31 88 VAL A O 1
ATOM 701 N N . ASN A 1 89 ? 8.656 -0.339 -2.445 1.00 83.19 89 ASN A N 1
ATOM 702 C CA . ASN A 1 89 ? 7.333 0.250 -2.284 1.00 83.19 89 ASN A CA 1
ATOM 703 C C . ASN A 1 89 ? 6.272 -0.750 -2.762 1.00 83.19 89 ASN A C 1
ATOM 705 O O . ASN A 1 89 ? 6.174 -1.029 -3.960 1.00 83.19 89 ASN A O 1
ATOM 709 N N . GLU A 1 90 ? 5.466 -1.251 -1.831 1.00 86.75 90 GLU A N 1
ATOM 710 C CA . GLU A 1 90 ? 4.435 -2.250 -2.113 1.00 86.75 90 GLU A CA 1
ATOM 711 C C . GLU A 1 90 ? 3.374 -1.722 -3.086 1.00 86.75 90 GLU A C 1
ATOM 713 O O . GLU A 1 90 ? 2.942 -2.431 -3.985 1.00 86.75 90 GLU A O 1
ATOM 718 N N . PHE A 1 91 ? 2.974 -0.452 -2.981 1.00 86.62 91 PHE A N 1
ATOM 719 C CA . PHE A 1 91 ? 1.962 0.116 -3.880 1.00 86.62 91 PHE A CA 1
ATOM 720 C C . PHE A 1 91 ? 2.442 0.190 -5.331 1.00 86.62 91 PHE A C 1
ATOM 722 O O . PHE A 1 91 ? 1.665 -0.047 -6.254 1.00 86.62 91 PHE A O 1
ATOM 729 N N . SER A 1 92 ? 3.725 0.486 -5.537 1.00 85.56 92 SER A N 1
ATOM 730 C CA . SER A 1 92 ? 4.341 0.495 -6.868 1.00 85.56 92 SER A CA 1
ATOM 731 C C . SER A 1 92 ? 4.413 -0.916 -7.443 1.00 85.56 92 SER A C 1
ATOM 733 O O . SER A 1 92 ? 4.168 -1.097 -8.635 1.00 85.56 92 SER A O 1
ATOM 735 N N . GLN A 1 93 ? 4.658 -1.918 -6.593 1.00 88.06 93 GLN A N 1
ATOM 736 C CA . GLN A 1 93 ? 4.553 -3.323 -6.974 1.00 88.06 93 GLN A CA 1
ATOM 737 C C . GLN A 1 93 ? 3.117 -3.718 -7.319 1.00 88.06 93 GLN A C 1
ATOM 739 O O . GLN A 1 93 ? 2.897 -4.282 -8.384 1.00 88.06 93 GLN A O 1
ATOM 744 N N . LEU A 1 94 ? 2.131 -3.371 -6.490 1.00 90.38 94 LEU A N 1
ATOM 745 C CA . LEU A 1 94 ? 0.719 -3.674 -6.742 1.00 90.38 94 LEU A CA 1
ATOM 746 C C . LEU A 1 94 ? 0.235 -3.071 -8.068 1.00 90.38 94 LEU A C 1
ATOM 748 O O . LEU A 1 94 ? -0.448 -3.746 -8.835 1.00 90.38 94 LEU A O 1
ATOM 752 N N . ILE A 1 95 ? 0.632 -1.827 -8.360 1.00 90.81 95 ILE A N 1
ATOM 753 C CA . ILE A 1 95 ? 0.368 -1.156 -9.640 1.00 90.81 95 ILE A CA 1
ATOM 754 C C . ILE A 1 95 ? 1.010 -1.916 -10.806 1.00 90.81 95 ILE A C 1
ATOM 756 O O . ILE A 1 95 ? 0.360 -2.127 -11.827 1.00 90.81 95 ILE A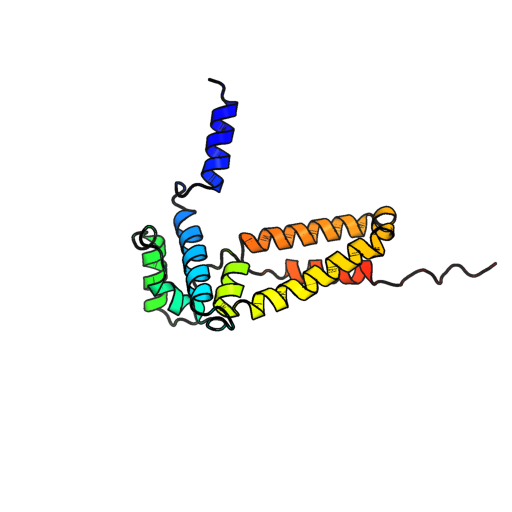 O 1
ATOM 760 N N . ALA A 1 96 ? 2.269 -2.329 -10.675 1.00 89.62 96 ALA A N 1
ATOM 761 C CA . ALA A 1 96 ? 2.991 -3.015 -11.742 1.00 89.62 96 ALA A CA 1
ATOM 762 C C . ALA A 1 96 ? 2.471 -4.442 -11.990 1.00 89.62 96 ALA A C 1
ATOM 764 O O . ALA A 1 96 ? 2.284 -4.842 -13.137 1.00 89.62 96 ALA A O 1
ATOM 765 N N . GLU A 1 97 ? 2.216 -5.207 -10.929 1.00 92.25 97 GLU A N 1
ATOM 766 C CA . GLU A 1 97 ? 1.831 -6.620 -11.004 1.00 92.25 97 GLU A CA 1
ATOM 767 C C . GLU A 1 97 ? 0.355 -6.820 -11.322 1.00 92.25 97 GLU A C 1
ATOM 769 O O . GLU A 1 97 ? 0.027 -7.700 -12.112 1.00 92.25 97 GLU A O 1
ATOM 774 N N . TYR A 1 98 ? -0.519 -6.015 -10.717 1.00 93.00 98 TYR A N 1
ATOM 775 C CA . TYR A 1 98 ? -1.965 -6.245 -10.715 1.00 93.00 98 TYR A CA 1
ATOM 776 C C . TYR A 1 98 ? -2.775 -5.043 -11.219 1.00 93.00 98 TYR A C 1
ATOM 778 O O . TYR A 1 98 ? -4.006 -5.117 -11.296 1.00 93.00 98 TYR A O 1
ATOM 786 N N . GLY A 1 99 ? -2.114 -3.929 -11.544 1.00 91.44 99 GLY A N 1
ATOM 787 C CA . GLY A 1 99 ? -2.764 -2.715 -12.022 1.00 91.44 99 GLY A CA 1
ATOM 788 C C . GLY A 1 99 ? -3.697 -2.077 -10.992 1.00 91.44 99 GLY A C 1
ATOM 789 O O . GLY A 1 99 ? -3.645 -2.328 -9.784 1.00 91.44 99 GLY A O 1
ATOM 790 N N . ILE A 1 100 ? -4.602 -1.239 -11.491 1.00 92.31 100 ILE A N 1
ATOM 791 C CA . ILE A 1 100 ? -5.609 -0.549 -10.683 1.00 92.31 100 ILE A CA 1
ATOM 792 C C . ILE A 1 100 ? -6.553 -1.527 -9.981 1.00 92.31 100 ILE A C 1
ATOM 794 O O . ILE A 1 100 ? -6.999 -1.257 -8.866 1.00 92.31 100 ILE A O 1
ATOM 798 N N . VAL A 1 101 ? -6.833 -2.678 -10.602 1.00 92.56 101 VAL A N 1
ATOM 799 C CA . VAL A 1 101 ? -7.697 -3.710 -10.019 1.00 92.56 101 VAL A CA 1
ATOM 800 C C . VAL A 1 101 ? -7.071 -4.251 -8.736 1.00 92.56 101 VAL A C 1
ATOM 802 O O . VAL A 1 101 ? -7.757 -4.334 -7.717 1.00 92.56 101 VAL A O 1
ATOM 805 N N . GLY A 1 102 ? -5.767 -4.538 -8.748 1.00 91.69 102 GLY A N 1
ATOM 806 C CA . GLY A 1 102 ? -5.040 -4.977 -7.558 1.00 91.69 102 GLY A CA 1
ATOM 807 C C . GLY A 1 102 ? -5.069 -3.957 -6.426 1.00 91.69 102 GLY A C 1
ATOM 808 O O . GLY A 1 102 ? -5.384 -4.315 -5.293 1.00 91.69 102 GLY A O 1
ATOM 809 N N . ILE A 1 103 ? -4.824 -2.677 -6.729 1.00 92.06 103 ILE A N 1
ATOM 810 C CA . ILE A 1 103 ? -4.890 -1.604 -5.722 1.00 92.06 103 ILE A CA 1
ATOM 811 C C . ILE A 1 103 ? -6.286 -1.518 -5.108 1.00 92.06 103 ILE A C 1
ATOM 813 O O . ILE A 1 103 ? -6.420 -1.411 -3.891 1.00 92.06 103 ILE A O 1
ATOM 817 N N . ILE A 1 104 ? -7.335 -1.554 -5.934 1.00 93.69 104 ILE A N 1
ATOM 818 C CA . ILE A 1 104 ? -8.715 -1.480 -5.450 1.00 93.69 104 ILE A CA 1
ATOM 819 C C . ILE A 1 104 ? -8.996 -2.655 -4.511 1.00 93.69 104 ILE A C 1
ATOM 821 O O . ILE A 1 104 ? -9.473 -2.440 -3.396 1.00 93.69 104 ILE A O 1
ATOM 825 N N . LEU A 1 105 ? -8.659 -3.879 -4.925 1.00 94.19 105 LEU A N 1
ATOM 826 C CA . LEU A 1 105 ? -8.852 -5.079 -4.109 1.00 94.19 105 LEU A CA 1
ATOM 827 C C . LEU A 1 105 ? -8.052 -5.030 -2.802 1.00 94.19 105 LEU A C 1
ATOM 829 O O . LEU A 1 105 ? -8.568 -5.442 -1.765 1.00 94.19 105 LEU A O 1
ATOM 833 N N . PHE A 1 106 ? -6.841 -4.473 -2.828 1.00 93.00 106 PHE A N 1
ATOM 834 C CA . PHE A 1 106 ? -6.012 -4.279 -1.641 1.00 93.00 106 PHE A CA 1
ATOM 835 C C . PHE A 1 106 ? -6.597 -3.232 -0.677 1.00 93.00 106 PHE A C 1
ATOM 837 O O . PHE A 1 106 ? -6.597 -3.423 0.540 1.00 93.00 106 PHE A O 1
ATOM 844 N N . CYS A 1 107 ? -7.155 -2.141 -1.207 1.00 93.88 107 CYS A N 1
ATOM 845 C CA . CYS A 1 107 ? -7.708 -1.040 -0.420 1.00 93.88 107 CYS A CA 1
ATOM 846 C C . CYS A 1 107 ? -9.093 -1.335 0.178 1.00 93.88 107 CYS A C 1
ATOM 848 O O . CYS A 1 107 ? -9.408 -0.812 1.246 1.00 93.88 107 CYS A O 1
ATOM 850 N N . ILE A 1 108 ? -9.927 -2.168 -0.459 1.00 95.62 108 ILE A N 1
ATOM 851 C CA . ILE A 1 108 ? -11.273 -2.523 0.037 1.00 95.62 108 ILE A CA 1
ATOM 852 C C . ILE A 1 108 ? -11.283 -2.976 1.511 1.00 95.62 108 ILE A C 1
ATOM 854 O O . ILE A 1 108 ? -12.032 -2.377 2.292 1.00 95.62 108 ILE A O 1
ATOM 858 N N . PRO A 1 109 ? -10.493 -3.984 1.941 1.00 94.00 109 PRO A N 1
ATOM 859 C CA . PRO A 1 109 ? -10.514 -4.441 3.331 1.00 94.00 109 PRO A CA 1
ATOM 860 C C . PRO A 1 109 ? -10.042 -3.355 4.306 1.00 94.00 109 PRO A C 1
ATOM 862 O O . PRO A 1 109 ? -10.609 -3.217 5.390 1.00 94.00 109 PRO A O 1
ATOM 865 N N . ILE A 1 110 ? -9.065 -2.538 3.903 1.00 94.25 110 ILE A N 1
ATOM 866 C CA . ILE A 1 110 ? -8.543 -1.421 4.700 1.00 94.25 110 ILE A CA 1
ATOM 867 C C . ILE A 1 110 ? -9.642 -0.373 4.925 1.00 94.25 110 ILE A C 1
ATOM 869 O O . ILE A 1 110 ? -9.930 0.006 6.062 1.00 94.25 110 ILE A O 1
ATOM 873 N N . ILE A 1 111 ? -10.302 0.060 3.846 1.00 95.31 111 ILE A N 1
ATOM 874 C CA . ILE A 1 111 ? -11.388 1.049 3.885 1.00 95.31 111 ILE A CA 1
ATOM 875 C C . ILE A 1 111 ? -12.560 0.528 4.719 1.00 95.31 111 ILE A C 1
ATOM 877 O O . ILE A 1 111 ? -13.113 1.264 5.539 1.00 95.31 111 ILE A O 1
ATOM 881 N N . TYR A 1 112 ? -12.934 -0.741 4.533 1.00 95.06 112 TYR A N 1
ATOM 882 C CA . TYR A 1 112 ? -13.984 -1.384 5.318 1.00 95.06 112 TYR A CA 1
ATOM 883 C C . TYR A 1 112 ? -13.674 -1.323 6.816 1.00 95.06 112 TYR A C 1
ATOM 885 O O . TYR A 1 112 ? -14.523 -0.914 7.609 1.00 95.06 112 TYR A O 1
ATOM 893 N N . LEU A 1 113 ? -12.448 -1.669 7.203 1.00 93.62 113 LEU A N 1
ATOM 894 C CA . LEU A 1 113 ? -12.055 -1.701 8.602 1.00 93.62 113 LEU A CA 1
ATOM 895 C C . LEU A 1 113 ? -12.039 -0.294 9.224 1.00 93.62 113 LEU A C 1
ATOM 897 O O . LEU A 1 113 ? -12.611 -0.100 10.297 1.00 93.62 113 LEU A O 1
ATOM 901 N N . PHE A 1 114 ? -11.491 0.715 8.536 1.00 94.19 114 PHE A N 1
ATOM 902 C CA . PHE A 1 114 ? -11.536 2.104 9.019 1.00 94.19 114 PHE A CA 1
ATOM 903 C C . PHE A 1 114 ? -12.964 2.631 9.163 1.00 94.19 114 PHE A C 1
ATOM 905 O O . PHE A 1 114 ? -13.286 3.300 10.148 1.00 94.19 114 PHE A O 1
ATOM 912 N N . ARG A 1 115 ? -13.850 2.304 8.216 1.00 95.38 115 ARG A N 1
ATOM 913 C CA . ARG A 1 115 ? -15.270 2.662 8.304 1.00 95.38 115 ARG A CA 1
ATOM 914 C C . ARG A 1 115 ? -15.911 2.085 9.570 1.00 95.38 115 ARG A C 1
ATOM 916 O O . ARG A 1 115 ? -16.704 2.771 10.215 1.00 95.38 115 ARG A O 1
ATOM 923 N N . GLU A 1 116 ? -15.571 0.855 9.940 1.00 92.31 116 GLU A N 1
ATOM 924 C CA . GLU A 1 116 ? -16.109 0.200 11.136 1.00 92.31 116 GLU A CA 1
ATOM 925 C C . GLU A 1 116 ? -15.539 0.783 12.435 1.00 92.31 116 GLU A C 1
ATOM 927 O O . GLU A 1 116 ? -16.300 1.002 13.378 1.00 92.31 116 GLU A O 1
ATOM 932 N N . VAL A 1 117 ? -14.255 1.157 12.457 1.00 91.94 117 VAL A N 1
ATOM 933 C CA . VAL A 1 117 ? -13.658 1.930 13.564 1.00 91.94 117 VAL A CA 1
ATOM 934 C C . VAL A 1 117 ? -14.409 3.247 13.779 1.00 91.94 117 VAL A C 1
ATOM 936 O O . VAL A 1 117 ? -14.796 3.567 14.902 1.00 91.94 117 VAL A O 1
ATOM 939 N N . ILE A 1 118 ? -14.665 4.002 12.705 1.00 92.56 118 ILE A N 1
ATOM 940 C CA . ILE A 1 118 ? -15.372 5.290 12.777 1.00 92.56 118 ILE A CA 1
ATOM 941 C C . ILE A 1 118 ? -16.811 5.092 13.268 1.00 92.56 118 ILE A C 1
ATOM 943 O O . ILE A 1 118 ? -17.290 5.841 14.124 1.00 92.56 118 ILE A O 1
ATOM 947 N N . ARG A 1 119 ? -17.498 4.066 12.754 1.00 92.31 119 ARG A N 1
ATOM 948 C CA . ARG A 1 119 ? -18.866 3.715 13.153 1.00 92.31 119 ARG A CA 1
ATOM 949 C C . ARG A 1 119 ? -18.951 3.340 14.633 1.00 92.31 119 ARG A C 1
ATOM 951 O O . ARG A 1 119 ? -19.893 3.757 15.300 1.00 92.31 119 ARG A O 1
ATOM 958 N N . LYS A 1 120 ? -17.971 2.598 15.154 1.00 89.31 120 LYS A N 1
ATOM 959 C CA . LYS A 1 120 ? -17.915 2.145 16.553 1.00 89.31 120 LYS A CA 1
ATOM 960 C C . LYS A 1 120 ? -16.943 2.958 17.411 1.00 89.31 120 LYS A C 1
ATOM 962 O O . LYS A 1 120 ? -16.360 2.439 18.359 1.00 89.31 120 LYS A O 1
ATOM 967 N N . ARG A 1 121 ? -16.788 4.254 17.126 1.00 88.00 121 ARG A N 1
ATOM 968 C CA . ARG A 1 121 ? -15.826 5.125 17.826 1.00 88.00 121 ARG A CA 1
ATOM 969 C C . ARG A 1 121 ? -16.006 5.194 19.349 1.00 88.00 121 ARG A C 1
ATOM 971 O O . ARG A 1 121 ? -15.083 5.617 20.034 1.00 88.00 121 ARG A O 1
ATOM 978 N N . SER A 1 122 ? -17.179 4.836 19.885 1.00 85.56 122 SER A N 1
ATOM 979 C CA . SER A 1 122 ? -17.406 4.762 21.336 1.00 85.56 122 SER A CA 1
ATOM 980 C C . SER A 1 122 ? -16.490 3.736 22.001 1.00 85.56 122 SER A C 1
ATOM 982 O O . SER A 1 122 ? -15.941 4.029 23.056 1.00 85.56 122 SER A O 1
ATOM 984 N N . ILE A 1 123 ? -16.227 2.611 21.328 1.00 84.56 123 ILE A N 1
ATOM 985 C CA . ILE A 1 123 ? -15.346 1.546 21.817 1.00 84.56 123 ILE A CA 1
ATOM 986 C C . ILE A 1 123 ? -13.926 2.079 22.053 1.00 84.56 123 ILE A C 1
ATOM 988 O O . ILE A 1 123 ? -13.277 1.696 23.019 1.00 84.56 123 ILE A O 1
ATOM 992 N N . LEU A 1 124 ? -13.460 3.030 21.235 1.00 84.88 124 LEU A N 1
ATOM 993 C CA . LEU A 1 124 ? -12.133 3.635 21.399 1.00 84.88 124 LEU A CA 1
ATOM 994 C C . LEU A 1 124 ? -11.980 4.374 22.735 1.00 84.88 124 LEU A C 1
ATOM 996 O O . LEU A 1 124 ? -10.871 4.494 23.236 1.00 84.88 124 LEU A O 1
ATOM 1000 N N . LYS A 1 125 ? -13.072 4.879 23.322 1.00 84.75 125 LYS A N 1
ATOM 1001 C CA . LYS A 1 125 ? -13.021 5.553 24.629 1.00 84.75 125 LYS A CA 1
ATOM 1002 C C . LYS A 1 125 ? -12.932 4.570 25.793 1.00 84.75 125 LYS A C 1
ATOM 1004 O O . LYS A 1 125 ? -12.429 4.933 26.848 1.00 84.75 125 LYS A O 1
ATOM 1009 N N . GLU A 1 126 ? -13.448 3.364 25.600 1.00 84.25 126 GLU A N 1
ATOM 1010 C CA . GLU A 1 126 ? -13.573 2.337 26.637 1.00 84.25 126 GLU A CA 1
ATOM 1011 C C . GLU A 1 126 ? -12.388 1.362 26.618 1.00 84.25 126 GLU A C 1
ATOM 1013 O O . GLU A 1 126 ? -12.010 0.822 27.654 1.00 84.25 126 GLU A O 1
ATOM 1018 N N . ARG A 1 127 ? -11.778 1.159 25.444 1.00 88.12 127 ARG A N 1
ATOM 1019 C CA . ARG A 1 127 ? -10.764 0.133 25.188 1.00 88.12 127 ARG A CA 1
ATOM 1020 C C . ARG A 1 127 ? -9.487 0.724 24.597 1.00 88.12 127 ARG A C 1
ATOM 1022 O O . ARG A 1 127 ? -9.356 0.913 23.386 1.00 88.12 127 ARG A O 1
ATOM 1029 N N . PHE A 1 128 ? -8.524 1.003 25.476 1.00 89.25 128 PHE A N 1
ATOM 1030 C CA . PHE A 1 128 ? -7.210 1.544 25.105 1.00 89.25 128 PHE A CA 1
ATOM 1031 C C . PHE A 1 128 ? -6.389 0.577 24.234 1.00 89.25 128 PHE A C 1
ATOM 1033 O O . PHE A 1 128 ? -5.642 1.004 23.356 1.00 89.25 128 PHE A O 1
ATOM 1040 N N . ASP A 1 129 ? -6.572 -0.728 24.417 1.00 90.50 129 ASP A N 1
ATOM 1041 C CA . ASP A 1 129 ? -5.959 -1.781 23.605 1.00 90.50 129 ASP A CA 1
ATOM 1042 C C . ASP A 1 129 ? -6.288 -1.635 22.110 1.00 90.50 129 ASP A C 1
ATOM 1044 O O . ASP A 1 129 ? -5.399 -1.768 21.266 1.00 90.50 129 ASP A O 1
ATOM 1048 N N . ILE A 1 130 ? -7.523 -1.256 21.767 1.00 91.06 130 ILE A N 1
ATOM 1049 C CA . ILE A 1 130 ? -7.935 -1.040 20.370 1.00 91.06 130 ILE A CA 1
ATOM 1050 C C . ILE A 1 130 ? -7.223 0.170 19.760 1.00 91.06 130 ILE A C 1
ATOM 1052 O O . ILE A 1 130 ? -6.864 0.134 18.583 1.00 91.06 130 ILE A O 1
ATOM 1056 N N . ILE A 1 131 ? -6.958 1.219 20.546 1.00 92.38 131 ILE A N 1
ATOM 1057 C CA . ILE A 1 131 ? -6.182 2.380 20.087 1.00 92.38 131 ILE A CA 1
ATOM 1058 C C . ILE A 1 131 ? -4.755 1.951 19.732 1.00 92.38 131 ILE A C 1
ATOM 1060 O O . ILE A 1 131 ? -4.263 2.293 18.657 1.00 92.38 131 ILE A O 1
ATOM 1064 N N . CYS A 1 132 ? -4.100 1.174 20.599 1.00 94.19 132 CYS A N 1
ATOM 1065 C CA . CYS A 1 132 ? -2.749 0.670 20.347 1.00 94.19 132 CYS A CA 1
ATOM 1066 C C . CYS A 1 132 ? -2.686 -0.169 19.064 1.00 94.19 132 CYS A C 1
ATOM 1068 O O . CYS A 1 132 ? -1.797 0.030 18.234 1.00 94.19 132 CYS A O 1
ATOM 1070 N N . ILE A 1 133 ? -3.655 -1.069 18.870 1.00 94.44 133 ILE A N 1
ATOM 1071 C CA . ILE A 1 133 ? -3.736 -1.907 17.668 1.00 94.44 133 ILE A CA 1
ATOM 1072 C C . ILE A 1 133 ? -3.995 -1.048 16.418 1.00 94.44 133 ILE A C 1
ATOM 1074 O O . ILE A 1 133 ? -3.383 -1.285 15.378 1.00 94.44 133 ILE A O 1
ATOM 1078 N N . LEU A 1 134 ? -4.847 -0.023 16.511 1.00 94.50 134 LEU A N 1
ATOM 1079 C CA . LEU A 1 134 ? -5.117 0.907 15.412 1.00 94.50 134 LEU A CA 1
ATOM 1080 C C . LEU A 1 134 ? -3.864 1.691 14.999 1.00 94.50 134 LEU A C 1
ATOM 1082 O O . LEU A 1 134 ? -3.573 1.789 13.809 1.00 94.50 134 LEU A O 1
ATOM 1086 N N . ILE A 1 135 ? -3.103 2.213 15.966 1.00 94.94 135 ILE A N 1
ATOM 1087 C CA . ILE A 1 135 ? -1.840 2.918 15.703 1.00 94.94 135 ILE A CA 1
ATOM 1088 C C . ILE A 1 135 ? -0.828 1.971 15.053 1.00 94.94 135 ILE A C 1
ATOM 1090 O O . ILE A 1 135 ? -0.201 2.339 14.060 1.00 94.94 135 ILE A O 1
ATOM 1094 N N . MET A 1 136 ? -0.704 0.741 15.563 1.00 95.00 136 MET A N 1
ATOM 1095 C CA . MET A 1 136 ? 0.144 -0.290 14.962 1.00 95.00 136 MET A CA 1
ATOM 1096 C C . MET A 1 136 ? -0.253 -0.547 13.503 1.00 95.00 136 MET A C 1
ATOM 1098 O O . MET A 1 136 ? 0.612 -0.546 12.631 1.00 95.00 136 MET A O 1
ATOM 1102 N N . PHE A 1 137 ? -1.546 -0.727 13.225 1.00 95.31 137 PHE A N 1
ATOM 1103 C CA . PHE A 1 137 ? -2.048 -0.985 11.877 1.00 95.31 137 PHE A CA 1
ATOM 1104 C C . PHE A 1 137 ? -1.778 0.185 10.917 1.00 95.31 137 PHE A C 1
ATOM 1106 O O . PHE A 1 137 ? -1.272 -0.028 9.817 1.00 95.31 137 PHE A O 1
ATOM 1113 N N . ILE A 1 138 ? -2.028 1.429 11.344 1.00 94.75 138 ILE A N 1
ATOM 1114 C CA . ILE A 1 138 ? -1.703 2.631 10.555 1.00 94.75 138 ILE A CA 1
ATOM 1115 C C . ILE A 1 138 ? -0.194 2.719 10.292 1.00 94.75 138 ILE A C 1
ATOM 1117 O O . ILE A 1 138 ? 0.218 3.022 9.174 1.00 94.75 138 ILE A O 1
ATOM 1121 N N . GLY A 1 139 ? 0.633 2.411 11.295 1.00 93.56 139 GLY A N 1
ATOM 1122 C CA . GLY A 1 139 ? 2.086 2.350 11.146 1.00 93.56 139 GLY A CA 1
ATOM 1123 C C . GLY A 1 139 ? 2.516 1.335 10.087 1.00 93.56 139 GLY A C 1
ATOM 1124 O O . GLY A 1 139 ? 3.324 1.666 9.224 1.00 93.56 139 GLY A O 1
ATOM 1125 N N . GLN A 1 140 ? 1.919 0.137 10.087 1.00 92.94 140 GLN A N 1
ATOM 1126 C CA . GLN A 1 140 ? 2.180 -0.877 9.060 1.00 92.94 140 GLN A CA 1
ATOM 1127 C C . GLN A 1 140 ? 1.786 -0.394 7.659 1.00 92.94 140 GLN A C 1
ATOM 1129 O O . GLN A 1 140 ? 2.567 -0.568 6.728 1.00 92.94 140 GLN A O 1
ATOM 1134 N N . LEU A 1 141 ? 0.637 0.275 7.503 1.00 92.56 141 LEU A N 1
ATOM 1135 C CA . LEU A 1 141 ? 0.250 0.889 6.224 1.00 92.56 141 LEU A CA 1
ATOM 1136 C C . LEU A 1 141 ? 1.269 1.938 5.754 1.00 92.56 141 LEU A C 1
ATOM 1138 O O . LEU A 1 141 ? 1.577 2.003 4.566 1.00 92.56 141 LEU A O 1
ATOM 1142 N N . GLY A 1 142 ? 1.825 2.725 6.679 1.00 90.12 142 GLY A N 1
ATOM 1143 C CA . GLY A 1 142 ? 2.917 3.656 6.392 1.00 90.12 142 GLY A CA 1
ATOM 1144 C C . GLY A 1 142 ? 4.190 2.944 5.923 1.00 90.12 142 GLY A C 1
ATOM 1145 O O . GLY A 1 142 ? 4.815 3.372 4.956 1.00 90.12 142 GLY A O 1
ATOM 1146 N N . CYS A 1 143 ? 4.550 1.821 6.550 1.00 88.88 143 CYS A N 1
ATOM 1147 C CA . CYS A 1 143 ? 5.717 1.027 6.162 1.00 88.88 143 CYS A CA 1
ATOM 1148 C C . CYS A 1 143 ? 5.616 0.462 4.736 1.00 88.88 143 CYS A C 1
ATOM 1150 O O . CYS A 1 143 ? 6.639 0.396 4.056 1.00 88.88 143 CYS A O 1
ATOM 1152 N N . LEU A 1 144 ? 4.414 0.127 4.250 1.00 89.25 144 LEU A N 1
ATOM 1153 C CA . LEU A 1 144 ? 4.203 -0.378 2.882 1.00 89.25 144 LEU A CA 1
ATOM 1154 C C . LEU A 1 144 ? 4.613 0.626 1.785 1.00 89.25 144 LEU A C 1
ATOM 1156 O O . LEU A 1 144 ? 4.892 0.231 0.656 1.00 89.25 144 LEU A O 1
ATOM 1160 N N . PHE A 1 145 ? 4.711 1.924 2.095 1.00 84.88 145 PHE A N 1
ATOM 1161 C CA . PHE A 1 145 ? 5.236 2.920 1.150 1.00 84.88 145 PHE A CA 1
ATOM 1162 C C . PHE A 1 145 ? 6.759 2.859 0.964 1.00 84.88 145 PHE A C 1
ATOM 1164 O O . PHE A 1 145 ? 7.269 3.406 -0.013 1.00 84.88 145 PHE A O 1
ATOM 1171 N N . SER A 1 146 ? 7.483 2.237 1.893 1.00 81.44 146 SER A N 1
ATOM 1172 C CA . SER A 1 146 ? 8.954 2.211 1.924 1.00 81.44 146 SER A CA 1
ATOM 1173 C C . SER A 1 146 ? 9.519 0.785 1.984 1.00 81.44 146 SER A C 1
ATOM 1175 O O . SER A 1 146 ? 10.724 0.568 2.125 1.00 81.44 146 SER A O 1
ATOM 1177 N N . SER A 1 147 ? 8.645 -0.218 1.928 1.00 81.62 147 SER A N 1
ATOM 1178 C CA . SER A 1 147 ? 9.021 -1.613 2.082 1.00 81.62 147 SER A CA 1
ATOM 1179 C C . SER A 1 147 ? 8.061 -2.546 1.367 1.00 81.62 147 SER A C 1
ATOM 1181 O O . SER A 1 147 ? 6.959 -2.151 0.988 1.00 81.62 147 SER A O 1
ATOM 1183 N N . GLN A 1 148 ? 8.508 -3.787 1.211 1.00 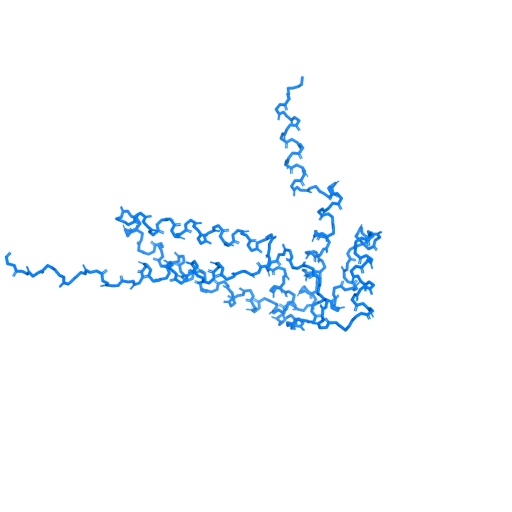82.38 148 GLN A N 1
ATOM 1184 C CA . GLN A 1 148 ? 7.701 -4.894 0.723 1.00 82.38 148 GLN A CA 1
ATOM 1185 C C . GLN A 1 148 ? 6.664 -5.326 1.767 1.00 82.38 148 GLN A C 1
ATOM 1187 O O . GLN A 1 148 ? 6.796 -5.054 2.962 1.00 82.38 148 GLN A O 1
ATOM 1192 N N . PHE A 1 149 ? 5.642 -6.042 1.319 1.00 82.75 149 PHE A N 1
ATOM 1193 C CA . PHE A 1 149 ? 4.695 -6.756 2.157 1.00 82.75 149 PHE A CA 1
ATOM 1194 C C . PHE A 1 149 ? 5.380 -7.639 3.216 1.00 82.75 149 PHE A C 1
ATOM 1196 O O . PHE A 1 149 ? 6.152 -8.546 2.901 1.00 82.75 149 PHE A O 1
ATOM 1203 N N . PHE A 1 150 ? 5.014 -7.439 4.485 1.00 85.00 150 PHE A N 1
ATOM 1204 C CA . PHE A 1 150 ? 5.409 -8.295 5.608 1.00 85.00 150 PHE A CA 1
ATOM 1205 C C . PHE A 1 150 ? 4.183 -8.862 6.326 1.00 85.00 150 PHE A C 1
ATOM 1207 O O . PHE A 1 150 ? 3.136 -8.219 6.405 1.00 85.00 150 PHE A O 1
ATOM 1214 N N . TYR A 1 151 ? 4.335 -10.037 6.948 1.00 87.12 151 TYR A N 1
ATOM 1215 C CA . TYR A 1 151 ? 3.272 -10.705 7.716 1.00 87.12 151 TYR A CA 1
ATOM 1216 C C . TYR A 1 151 ? 2.751 -9.899 8.919 1.00 87.12 151 TYR A C 1
ATOM 1218 O O . TYR A 1 151 ? 1.670 -10.179 9.434 1.00 87.12 151 TYR A O 1
ATOM 1226 N N . THR A 1 152 ? 3.459 -8.855 9.341 1.00 90.31 152 THR A N 1
ATOM 1227 C CA . THR A 1 152 ? 2.994 -7.908 10.362 1.00 90.31 152 THR A CA 1
ATOM 1228 C C . THR A 1 152 ? 1.742 -7.139 9.926 1.00 90.31 152 THR A C 1
ATOM 1230 O O . THR A 1 152 ? 0.892 -6.834 10.766 1.00 90.31 152 THR A O 1
ATOM 1233 N N . TYR A 1 153 ? 1.568 -6.879 8.626 1.00 91.62 153 TYR A N 1
ATOM 1234 C CA . TYR A 1 153 ? 0.358 -6.258 8.082 1.00 91.62 153 TYR A CA 1
ATOM 1235 C C . TYR A 1 153 ? -0.903 -7.126 8.281 1.00 91.62 153 TYR A C 1
ATOM 1237 O O . TYR A 1 153 ? -1.817 -6.669 8.969 1.00 91.62 153 TYR A O 1
ATOM 1245 N N . PRO A 1 154 ? -0.990 -8.377 7.780 1.00 92.94 154 PRO A N 1
ATOM 1246 C CA . PRO A 1 154 ? -2.188 -9.192 7.969 1.00 92.94 154 PRO A CA 1
ATOM 1247 C C . PRO A 1 154 ? -2.442 -9.538 9.442 1.00 92.94 154 PRO A C 1
ATOM 1249 O O . PRO A 1 154 ? -3.598 -9.629 9.845 1.00 92.94 154 PRO A O 1
ATOM 1252 N N . ILE A 1 155 ? -1.395 -9.671 10.268 1.00 94.00 155 ILE A N 1
ATOM 1253 C CA . ILE A 1 155 ? -1.552 -9.884 11.716 1.00 94.00 155 ILE A CA 1
ATOM 1254 C C . ILE A 1 155 ? -2.199 -8.662 12.377 1.00 94.00 155 ILE A C 1
ATOM 1256 O O . ILE A 1 155 ? -3.187 -8.805 13.095 1.00 94.00 155 ILE A O 1
ATOM 1260 N N . SER A 1 156 ? -1.680 -7.457 12.124 1.00 94.25 156 SER A N 1
ATOM 1261 C CA . SER A 1 156 ? -2.254 -6.225 12.685 1.00 94.25 156 SER A CA 1
ATOM 1262 C C . SER A 1 156 ? -3.676 -5.963 12.182 1.00 94.25 156 SER A C 1
ATOM 1264 O O . SER A 1 156 ? -4.536 -5.580 12.976 1.00 94.25 156 SER A O 1
ATOM 1266 N N . PHE A 1 157 ? -3.955 -6.260 10.909 1.00 94.50 157 PHE A N 1
ATOM 1267 C CA . PHE A 1 157 ? -5.306 -6.235 10.347 1.00 94.50 157 PHE A CA 1
ATOM 1268 C C . PHE A 1 157 ? -6.251 -7.196 11.082 1.00 94.50 157 PHE A C 1
ATOM 1270 O O . PHE A 1 157 ? -7.325 -6.789 11.523 1.00 94.50 157 PHE A O 1
ATOM 1277 N N . ALA A 1 158 ? -5.852 -8.463 11.239 1.00 94.44 158 ALA A N 1
ATOM 1278 C CA . ALA A 1 158 ? -6.671 -9.491 11.874 1.00 94.44 158 ALA A CA 1
ATOM 1279 C C . ALA A 1 158 ? -6.945 -9.175 13.349 1.00 94.44 158 ALA A C 1
ATOM 1281 O O . ALA A 1 158 ? -8.082 -9.292 13.796 1.00 94.44 158 ALA A O 1
ATOM 1282 N N . LEU A 1 159 ? -5.934 -8.713 14.091 1.00 94.31 159 LEU A N 1
ATOM 1283 C CA . LEU A 1 159 ? -6.095 -8.293 15.485 1.00 94.31 159 LEU A CA 1
ATOM 1284 C C . LEU A 1 159 ? -7.094 -7.144 15.615 1.00 94.31 159 LEU A C 1
ATOM 1286 O O . LEU A 1 159 ? -7.971 -7.187 16.475 1.00 94.31 159 LEU A O 1
ATOM 1290 N N . LEU A 1 160 ? -6.992 -6.140 14.742 1.00 94.44 160 LEU A N 1
ATOM 1291 C CA . LEU A 1 160 ? -7.896 -4.996 14.756 1.00 94.44 160 LEU A CA 1
ATOM 1292 C C . LEU A 1 160 ? -9.323 -5.404 14.386 1.00 94.44 160 LEU A C 1
ATOM 1294 O O . LEU A 1 160 ? -10.277 -4.983 15.037 1.00 94.44 160 LEU A O 1
ATOM 1298 N N . TYR A 1 161 ? -9.467 -6.263 13.377 1.00 94.31 161 TYR A N 1
ATOM 1299 C CA . TYR A 1 161 ? -10.752 -6.829 12.989 1.00 94.31 161 TYR A CA 1
ATOM 1300 C C . TYR A 1 161 ? -11.386 -7.584 14.162 1.00 94.31 161 TYR A C 1
ATOM 1302 O O . TYR A 1 161 ? -12.506 -7.266 14.560 1.00 94.31 161 TYR A O 1
ATOM 1310 N N . CYS A 1 162 ? -10.659 -8.523 14.770 1.00 93.12 162 CYS A N 1
ATOM 1311 C CA . CYS A 1 162 ? -11.141 -9.262 15.929 1.00 93.12 162 CYS A CA 1
ATOM 1312 C C . CYS A 1 162 ? -11.537 -8.308 17.056 1.00 93.12 162 CYS A C 1
ATOM 1314 O O . CYS A 1 162 ? -12.660 -8.388 17.522 1.00 93.12 162 CYS A O 1
ATOM 1316 N N . ALA A 1 163 ? -10.705 -7.336 17.428 1.00 90.06 163 ALA A N 1
ATOM 1317 C CA . ALA A 1 163 ? -11.015 -6.445 18.545 1.00 90.06 163 ALA A CA 1
ATOM 1318 C C . ALA A 1 163 ? -12.260 -5.556 18.316 1.00 90.06 163 ALA A C 1
ATOM 1320 O O . ALA A 1 163 ? -12.961 -5.215 19.266 1.00 90.06 163 ALA A O 1
ATOM 1321 N N . ILE A 1 164 ? -12.572 -5.199 17.064 1.00 89.88 164 ILE A N 1
ATOM 1322 C CA . ILE A 1 164 ? -13.772 -4.417 16.702 1.00 89.88 164 ILE A CA 1
ATOM 1323 C C . ILE A 1 164 ? -15.037 -5.285 16.655 1.00 89.88 164 ILE A C 1
ATOM 1325 O O . ILE A 1 164 ? -16.149 -4.787 16.886 1.00 89.88 164 ILE A O 1
ATOM 1329 N N . PHE A 1 165 ? -14.900 -6.551 16.259 1.00 88.69 165 PHE A N 1
ATOM 1330 C CA . PHE A 1 165 ? -16.017 -7.469 16.024 1.00 88.69 165 PHE A CA 1
ATOM 1331 C C . PHE A 1 165 ? -16.232 -8.494 17.134 1.00 88.69 165 PHE A C 1
ATOM 1333 O O . PHE A 1 165 ? -17.267 -9.164 17.119 1.00 88.69 165 PHE A O 1
ATOM 1340 N N . ASP A 1 166 ? -15.316 -8.582 18.092 1.00 82.31 166 ASP A N 1
ATOM 1341 C CA . ASP A 1 166 ? -15.447 -9.429 19.264 1.00 82.31 166 ASP A CA 1
ATOM 1342 C C . ASP A 1 166 ? -16.695 -9.019 20.055 1.00 82.31 166 ASP A C 1
ATOM 1344 O O . ASP A 1 166 ? -16.889 -7.854 20.412 1.00 82.31 166 ASP A O 1
ATOM 1348 N N . ARG A 1 167 ? -17.596 -9.988 20.237 1.00 59.62 167 ARG A N 1
ATOM 1349 C CA . ARG A 1 167 ? -18.870 -9.838 20.952 1.00 59.62 167 ARG A CA 1
ATOM 1350 C C . ARG A 1 167 ? -18.840 -10.499 22.337 1.00 59.62 167 ARG A C 1
ATOM 1352 O O . ARG A 1 167 ? -19.905 -10.657 22.929 1.00 59.62 167 ARG A O 1
ATOM 1359 N N . GLY A 1 168 ? -17.683 -10.905 22.862 1.00 56.50 168 GLY A N 1
ATOM 1360 C CA . GLY A 1 168 ? -17.536 -11.203 24.294 1.00 56.50 168 GLY A CA 1
ATOM 1361 C C . GLY A 1 168 ? -17.226 -9.895 25.027 1.00 56.50 168 GLY A C 1
ATOM 1362 O O . GLY A 1 168 ? -16.275 -9.223 24.665 1.00 56.50 168 GLY A O 1
ATOM 1363 N N . GLU A 1 169 ? -17.976 -9.375 25.997 1.00 46.69 169 GLU A N 1
ATOM 1364 C CA . GLU A 1 169 ? -18.814 -9.996 27.018 1.00 46.69 169 GLU A CA 1
ATOM 1365 C C . GLU A 1 169 ? -19.964 -9.038 27.403 1.00 46.69 169 GLU A C 1
ATOM 1367 O O . GLU A 1 169 ? -19.891 -8.305 28.385 1.00 46.69 169 GLU A O 1
ATOM 1372 N N . CYS A 1 170 ? -21.067 -9.034 26.651 1.00 41.50 170 CYS A N 1
ATOM 1373 C CA . CYS A 1 170 ? -22.297 -8.336 27.063 1.00 41.50 170 CYS A CA 1
ATOM 1374 C C . CYS A 1 170 ? -23.417 -9.335 27.405 1.00 41.50 170 CYS A C 1
ATOM 1376 O O . CYS A 1 170 ? -24.581 -9.126 27.071 1.00 41.50 170 CYS A O 1
ATOM 1378 N N . SER A 1 171 ? -23.053 -10.461 28.032 1.00 39.72 171 SER A N 1
ATOM 1379 C CA . SER A 1 171 ? -23.986 -11.516 28.460 1.00 39.72 171 SER A CA 1
ATOM 1380 C C . SER A 1 171 ? -23.662 -12.139 29.827 1.00 39.72 171 SER A C 1
ATOM 1382 O O . SER A 1 171 ? -24.272 -13.144 30.178 1.00 39.72 171 SER A O 1
ATOM 1384 N N . LEU A 1 172 ? -22.743 -11.565 30.617 1.00 43.34 172 LEU A N 1
ATOM 1385 C CA . LEU A 1 172 ? -22.379 -12.082 31.951 1.00 43.34 172 LEU A CA 1
ATOM 1386 C C . LEU A 1 172 ? -22.739 -11.1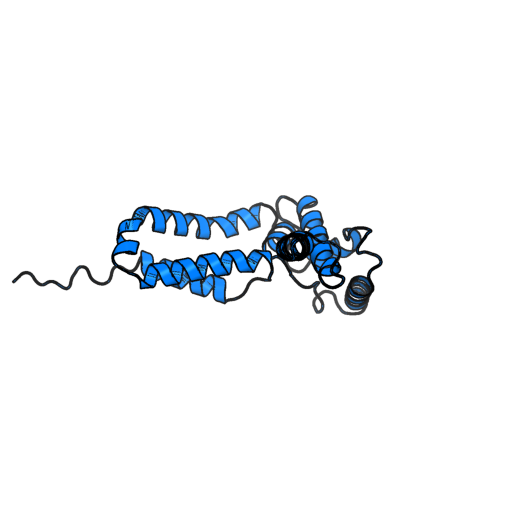50 33.120 1.00 43.34 172 LEU A C 1
ATOM 1388 O O . LEU A 1 172 ? -22.183 -11.286 34.205 1.00 43.34 172 LEU A O 1
ATOM 1392 N N . VAL A 1 173 ? -23.724 -10.265 32.951 1.00 47.56 173 VAL A N 1
ATOM 1393 C CA . VAL A 1 173 ? -24.465 -9.735 34.106 1.00 47.56 173 VAL A CA 1
ATOM 1394 C C . VAL A 1 173 ? -25.728 -10.585 34.255 1.00 47.56 173 VAL A C 1
ATOM 1396 O O . VAL A 1 173 ? -26.711 -10.330 33.554 1.00 47.56 173 VAL A O 1
ATOM 1399 N N . PRO A 1 174 ? -25.738 -11.637 35.097 1.00 43.66 174 PRO A N 1
ATOM 1400 C CA . PRO A 1 174 ? -26.999 -12.239 35.485 1.00 43.66 174 PRO A CA 1
ATOM 1401 C C . PRO A 1 174 ? -27.790 -11.168 36.238 1.00 43.66 174 PRO A C 1
ATOM 1403 O O . PRO A 1 174 ? -27.307 -10.619 37.225 1.00 43.66 174 PRO A O 1
ATOM 1406 N N . ASN A 1 175 ? -28.999 -10.870 35.761 1.00 48.28 175 ASN A N 1
ATOM 1407 C CA . ASN A 1 175 ? -29.992 -10.148 36.549 1.00 48.28 175 ASN A CA 1
ATOM 1408 C C . ASN A 1 175 ? -30.135 -10.843 37.913 1.00 48.28 175 ASN A C 1
ATOM 1410 O O . ASN A 1 175 ? -30.673 -11.952 37.982 1.00 48.28 175 ASN A O 1
ATOM 1414 N N . ARG A 1 176 ? -29.654 -10.195 38.974 1.00 39.44 176 ARG A N 1
ATOM 1415 C CA . ARG A 1 176 ? -30.094 -10.388 40.356 1.00 39.44 176 ARG A CA 1
ATOM 1416 C C . ARG A 1 176 ? -30.059 -9.058 41.080 1.00 39.44 176 ARG A C 1
ATOM 1418 O O . ARG A 1 176 ? -29.016 -8.379 40.981 1.00 39.44 176 ARG A O 1
#

Organism: NCBI:txid2582419

Foldseek 3Di:
DDVVVVVCCCVVCVVVDCPPLVCVLVVQQLQLLLVQLVVVAAFAPAPLCSQVSSVVRGDPVCVPRPVVVVLVVCCVVDPSNPGGDFQQAAVSNQSRHGHPVSVVVVCVLVVVLVVLCVVVVVVVVVDVPLVVLVVQQVVVVVRNGGHHDDPSNVVSSVVNVCVSPPPPDPDPPDDD